Protein AF-K7LT36-F1 (afdb_monomer_lite)

InterPro domains:
  IPR000726 Glycoside hydrolase, family 19, catalytic [PF00182] (37-100)
  IPR000726 Glycoside hydrolase, family 19, catalytic [PS00773] (54-76)
  IPR023346 Lysozyme-like domain superfamily [SSF53955] (36-112)

Structure (mmCIF, N/CA/C/O backbone):
data_AF-K7LT36-F1
#
_entry.id   AF-K7LT36-F1
#
loop_
_atom_site.group_PDB
_atom_site.id
_atom_site.type_symbol
_atom_site.label_atom_id
_atom_site.label_alt_id
_atom_site.label_comp_id
_atom_site.label_asym_id
_atom_site.label_entity_id
_atom_site.label_seq_id
_atom_site.pdbx_PDB_ins_code
_atom_site.Cartn_x
_atom_site.Cartn_y
_atom_site.Cartn_z
_atom_site.occupancy
_atom_site.B_iso_or_equiv
_atom_site.auth_seq_id
_atom_site.auth_comp_id
_atom_site.auth_asym_id
_atom_site.auth_atom_id
_atom_site.pdbx_PDB_model_num
ATOM 1 N N . MET A 1 1 ? 49.002 37.994 -19.903 1.00 71.69 1 MET A N 1
ATOM 2 C CA . MET A 1 1 ? 48.319 37.765 -18.604 1.00 71.69 1 MET A CA 1
ATOM 3 C C . MET A 1 1 ? 46.807 37.569 -18.741 1.00 71.69 1 MET A C 1
ATOM 5 O O . MET A 1 1 ? 46.317 36.590 -18.200 1.00 71.69 1 MET A O 1
ATOM 9 N N . SER A 1 2 ? 46.077 38.395 -19.508 1.00 79.12 2 SER A N 1
ATOM 10 C CA . SER A 1 2 ? 44.605 38.284 -19.644 1.00 79.12 2 SER A CA 1
ATOM 11 C C . SER A 1 2 ? 44.092 36.893 -20.081 1.00 79.12 2 SER A C 1
ATOM 13 O O . SER A 1 2 ? 43.241 36.326 -19.403 1.00 79.12 2 SER A O 1
ATOM 15 N N . LYS A 1 3 ? 44.648 36.269 -21.134 1.00 79.38 3 LYS A N 1
ATOM 16 C CA . LYS A 1 3 ? 44.197 34.935 -21.603 1.00 79.38 3 LYS A CA 1
ATOM 17 C C . LYS A 1 3 ? 44.315 33.825 -20.541 1.00 79.38 3 LYS A C 1
ATOM 19 O O . LYS A 1 3 ? 43.436 32.978 -20.447 1.00 79.38 3 LYS A O 1
ATOM 24 N N . LEU A 1 4 ? 45.372 33.846 -19.722 1.00 81.06 4 LEU A N 1
ATOM 25 C CA . LEU A 1 4 ? 45.594 32.843 -18.672 1.00 81.06 4 LEU A CA 1
ATOM 26 C C . LEU A 1 4 ? 44.602 33.002 -17.509 1.00 81.06 4 LEU A C 1
ATOM 28 O O . LEU A 1 4 ? 44.149 32.003 -16.956 1.00 81.06 4 LEU A O 1
ATOM 32 N N . LEU A 1 5 ? 44.232 34.243 -17.168 1.00 82.75 5 LEU A N 1
ATOM 33 C CA . LEU A 1 5 ? 43.185 34.515 -16.180 1.00 82.75 5 LEU A CA 1
ATOM 34 C C . LEU A 1 5 ? 41.822 34.006 -16.670 1.00 82.75 5 LEU A C 1
ATOM 36 O O . LEU A 1 5 ? 41.131 33.333 -15.915 1.00 82.75 5 LEU A O 1
ATOM 40 N N . HIS A 1 6 ? 41.480 34.238 -17.942 1.00 76.31 6 HIS A N 1
ATOM 41 C CA . HIS A 1 6 ? 40.240 33.721 -18.533 1.00 76.31 6 HIS A CA 1
ATOM 42 C C . HIS A 1 6 ? 40.176 32.188 -18.508 1.00 76.31 6 HIS A C 1
ATOM 44 O O . HIS A 1 6 ? 39.143 31.642 -18.142 1.00 76.31 6 HIS A O 1
ATOM 50 N N . ILE A 1 7 ? 41.276 31.490 -18.822 1.00 80.75 7 ILE A N 1
ATOM 51 C CA . ILE A 1 7 ? 41.334 30.018 -18.748 1.00 80.75 7 ILE A CA 1
ATOM 52 C C . ILE A 1 7 ? 41.111 29.524 -17.312 1.00 80.75 7 ILE A C 1
ATOM 54 O O . ILE A 1 7 ? 40.356 28.580 -17.100 1.00 80.75 7 ILE A O 1
ATOM 58 N N . ARG A 1 8 ? 41.735 30.166 -16.313 1.00 80.88 8 ARG A N 1
ATOM 59 C CA . ARG A 1 8 ? 41.575 29.781 -14.900 1.00 80.88 8 ARG A CA 1
ATOM 60 C C . ARG A 1 8 ? 40.156 30.022 -14.383 1.00 80.88 8 ARG A C 1
ATOM 62 O O . ARG A 1 8 ? 39.622 29.159 -13.696 1.00 80.88 8 ARG A O 1
ATOM 69 N N . VAL A 1 9 ? 39.545 31.156 -14.736 1.00 82.94 9 VAL A N 1
ATOM 70 C CA . VAL A 1 9 ? 38.152 31.467 -14.376 1.00 82.94 9 VAL A CA 1
ATOM 71 C C . VAL A 1 9 ? 37.191 30.501 -15.069 1.00 82.94 9 VAL A C 1
ATOM 73 O O . VAL A 1 9 ? 36.346 29.919 -14.400 1.00 82.94 9 VAL A O 1
ATOM 76 N N . ALA A 1 10 ? 37.356 30.256 -16.373 1.00 79.44 10 ALA A N 1
ATOM 77 C CA . ALA A 1 10 ? 36.531 29.300 -17.110 1.00 79.44 10 ALA A CA 1
ATOM 78 C C . ALA A 1 10 ? 36.648 27.875 -16.543 1.00 79.44 10 ALA A C 1
ATOM 80 O O . ALA A 1 10 ? 35.639 27.189 -16.419 1.00 79.44 10 ALA A O 1
ATOM 81 N N . GLY A 1 11 ? 37.852 27.455 -16.138 1.00 81.81 11 GLY A N 1
ATOM 82 C CA . GLY A 1 11 ? 38.075 26.169 -15.476 1.00 81.81 11 GLY A CA 1
ATOM 83 C C . GLY A 1 11 ? 37.348 26.052 -14.134 1.00 81.81 11 GLY A C 1
ATOM 84 O O . GLY A 1 11 ? 36.687 25.047 -13.899 1.00 81.81 11 GLY A O 1
ATOM 85 N N . PHE A 1 12 ? 37.413 27.087 -13.287 1.00 85.19 12 PHE A N 1
ATOM 86 C CA . PHE A 1 12 ? 36.700 27.124 -12.001 1.00 85.19 12 PHE A CA 1
ATOM 87 C C . PHE A 1 12 ? 35.176 27.148 -12.164 1.00 85.19 12 PHE A C 1
ATOM 89 O O . PHE A 1 12 ? 34.463 26.475 -11.426 1.00 85.19 12 PHE A O 1
ATOM 96 N N . VAL A 1 13 ? 34.670 27.911 -13.136 1.00 85.50 13 VAL A N 1
ATOM 97 C CA . VAL A 1 13 ? 33.235 27.946 -13.441 1.00 85.50 13 VAL A CA 1
ATOM 98 C C . VAL A 1 13 ? 32.775 26.581 -13.959 1.00 85.50 13 VAL A C 1
ATOM 100 O O . VAL A 1 13 ? 31.748 26.083 -13.513 1.00 85.50 13 VAL A O 1
ATOM 103 N N . ALA A 1 14 ? 33.549 25.933 -14.835 1.00 83.38 14 ALA A N 1
ATOM 104 C CA . ALA A 1 14 ? 33.211 24.613 -15.361 1.00 83.38 14 ALA A CA 1
ATOM 105 C C . ALA A 1 14 ? 33.175 23.532 -14.266 1.00 83.38 14 ALA A C 1
ATOM 107 O O . ALA A 1 14 ? 32.220 22.760 -14.215 1.00 83.38 14 ALA A O 1
ATOM 108 N N . THR A 1 15 ? 34.159 23.487 -13.360 1.00 82.44 15 THR A N 1
ATOM 109 C CA . THR A 1 15 ? 34.154 22.515 -12.252 1.00 82.44 15 THR A CA 1
ATOM 110 C C . THR A 1 15 ? 33.025 22.769 -11.258 1.00 82.44 15 THR A C 1
ATOM 112 O O . THR A 1 15 ? 32.386 21.813 -10.826 1.00 82.44 15 THR A O 1
ATOM 115 N N . PHE A 1 16 ? 32.725 24.032 -10.935 1.00 86.19 16 PHE A N 1
ATOM 116 C CA . PHE A 1 16 ? 31.603 24.377 -10.059 1.00 86.19 16 PHE A CA 1
ATOM 117 C C . PHE A 1 16 ? 30.253 23.973 -10.674 1.00 86.19 16 PHE A C 1
ATOM 119 O O . PHE A 1 16 ? 29.431 23.363 -9.996 1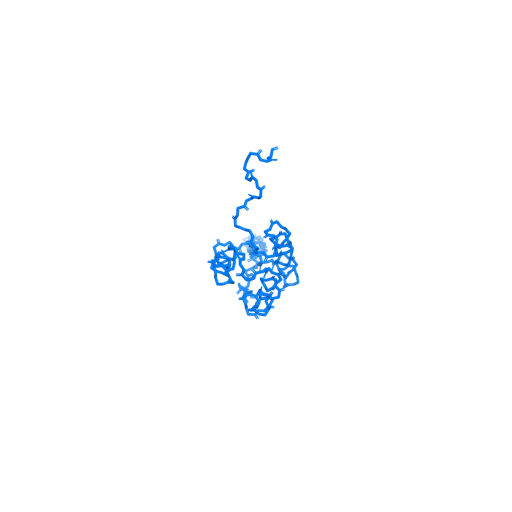.00 86.19 16 PHE A O 1
ATOM 126 N N . VAL A 1 17 ? 30.044 24.227 -11.973 1.00 82.81 17 VAL A N 1
ATOM 127 C CA . VAL A 1 17 ? 28.819 23.819 -12.686 1.00 82.81 17 VAL A CA 1
ATOM 128 C C . VAL A 1 17 ? 28.670 22.293 -12.732 1.00 82.81 17 VAL A C 1
ATOM 130 O O . VAL A 1 17 ? 27.570 21.793 -12.505 1.00 82.81 17 VAL A O 1
ATOM 133 N N . ILE A 1 18 ? 29.753 21.537 -12.958 1.00 81.94 18 ILE A N 1
ATOM 134 C CA . ILE A 1 18 ? 29.718 20.062 -12.931 1.00 81.94 18 ILE A CA 1
ATOM 135 C C . ILE A 1 18 ? 29.377 19.547 -11.525 1.00 81.94 18 ILE A C 1
ATOM 137 O O . ILE A 1 18 ? 28.531 18.667 -11.396 1.00 81.94 18 ILE A O 1
ATOM 141 N N . MET A 1 19 ? 29.976 20.115 -10.473 1.00 81.75 19 MET A N 1
ATOM 142 C CA . MET A 1 19 ? 29.712 19.700 -9.089 1.00 81.75 19 MET A CA 1
ATOM 143 C C . MET A 1 19 ? 28.252 19.954 -8.682 1.00 81.75 19 MET A C 1
ATOM 145 O O . MET A 1 19 ? 27.622 19.081 -8.084 1.00 81.75 19 MET A O 1
ATOM 149 N N . VAL A 1 20 ? 27.685 21.104 -9.069 1.00 80.81 20 VAL A N 1
ATOM 150 C CA . VAL A 1 20 ? 26.258 21.404 -8.858 1.00 80.81 20 VAL A CA 1
ATOM 151 C C . VAL A 1 20 ? 25.371 20.428 -9.637 1.00 80.81 20 VAL A C 1
ATOM 153 O O . VAL A 1 20 ? 24.407 19.918 -9.077 1.00 80.81 20 VAL A O 1
ATOM 156 N N . MET A 1 21 ? 25.715 20.095 -10.887 1.00 76.31 21 MET A N 1
ATOM 157 C CA . MET A 1 21 ? 24.963 19.115 -11.686 1.00 76.31 21 MET A CA 1
ATOM 158 C C . MET A 1 21 ? 24.999 17.699 -11.093 1.00 76.31 21 MET A C 1
ATOM 160 O O . MET A 1 21 ? 24.009 16.985 -11.197 1.00 76.31 21 MET A O 1
ATOM 164 N N . THR A 1 22 ? 26.085 17.300 -10.420 1.00 74.12 22 THR A N 1
ATOM 165 C CA . THR A 1 22 ? 26.135 16.014 -9.694 1.00 74.12 22 THR A CA 1
ATOM 166 C C . THR A 1 22 ? 25.374 16.015 -8.365 1.00 74.12 22 THR A C 1
ATOM 168 O O . THR A 1 22 ? 25.073 14.945 -7.850 1.00 74.12 22 THR A O 1
ATOM 171 N N . MET A 1 23 ? 25.062 17.190 -7.804 1.00 70.75 23 MET A N 1
ATOM 172 C CA . MET A 1 23 ? 24.232 17.327 -6.597 1.00 70.75 23 MET A CA 1
ATOM 173 C C . MET A 1 23 ? 22.735 17.410 -6.902 1.00 70.75 23 MET A C 1
ATOM 175 O O . MET A 1 23 ? 21.932 17.398 -5.970 1.00 70.75 23 MET A O 1
ATOM 179 N N . VAL A 1 24 ? 22.338 17.495 -8.176 1.00 67.62 24 VAL A N 1
ATOM 180 C CA . VAL A 1 24 ? 20.927 17.356 -8.535 1.00 67.62 24 VAL A CA 1
ATOM 181 C C . VAL A 1 24 ? 20.535 15.917 -8.197 1.00 67.62 24 VAL A C 1
ATOM 183 O O . VAL A 1 24 ? 21.135 14.999 -8.764 1.00 67.62 24 VAL A O 1
ATOM 186 N N . PRO A 1 25 ? 19.584 15.684 -7.272 1.00 61.19 25 PRO A N 1
ATOM 187 C CA . PRO A 1 25 ? 19.105 14.337 -7.025 1.00 61.19 25 PRO A CA 1
ATOM 188 C C . PRO A 1 25 ? 18.651 13.763 -8.362 1.00 61.19 25 PRO A C 1
ATOM 190 O O . PRO A 1 25 ? 17.923 14.416 -9.115 1.00 61.19 25 PRO A O 1
ATOM 193 N N . ILE A 1 26 ? 19.123 12.557 -8.683 1.00 59.50 26 ILE A N 1
ATOM 194 C CA . ILE A 1 26 ? 18.539 11.798 -9.779 1.00 59.50 26 ILE A CA 1
ATOM 195 C C . ILE A 1 26 ? 17.050 11.713 -9.460 1.00 59.50 26 ILE A C 1
ATOM 197 O O . ILE A 1 26 ? 16.654 11.118 -8.462 1.00 59.50 26 ILE A O 1
ATOM 201 N N . ASN A 1 27 ? 16.222 12.390 -10.252 1.00 55.09 27 ASN A N 1
ATOM 202 C CA . ASN A 1 27 ? 14.794 12.145 -10.217 1.00 55.09 27 ASN A CA 1
ATOM 203 C C . ASN A 1 27 ? 14.651 10.698 -10.679 1.00 55.09 27 ASN A C 1
ATOM 205 O O . ASN A 1 27 ? 14.634 10.434 -11.882 1.00 55.09 27 ASN A O 1
ATOM 209 N N . VAL A 1 28 ? 14.648 9.754 -9.736 1.00 54.66 28 VAL A N 1
ATOM 210 C CA . VAL A 1 28 ? 14.196 8.397 -10.005 1.00 54.66 28 VAL A CA 1
ATOM 211 C C . VAL A 1 28 ? 12.790 8.607 -10.525 1.00 54.66 28 VAL A C 1
ATOM 213 O O . VAL A 1 28 ? 11.926 9.112 -9.808 1.00 54.66 28 VAL A O 1
ATOM 216 N N . SER A 1 29 ? 12.607 8.367 -11.824 1.00 54.47 29 SER A N 1
ATOM 217 C CA . SER A 1 29 ? 11.304 8.438 -12.470 1.00 54.47 29 SER A CA 1
ATOM 218 C C . SER A 1 29 ? 10.335 7.703 -11.562 1.00 54.47 29 SER A C 1
ATOM 220 O O . SER A 1 29 ? 10.579 6.525 -11.298 1.00 54.47 29 SER A O 1
ATOM 222 N N . ALA A 1 30 ? 9.331 8.407 -11.029 1.00 55.12 30 ALA A N 1
ATOM 223 C CA . ALA A 1 30 ? 8.359 7.832 -10.114 1.00 55.12 30 ALA A CA 1
ATOM 224 C C . ALA A 1 30 ? 7.819 6.547 -10.751 1.00 55.12 30 ALA A C 1
ATOM 226 O O . ALA A 1 30 ? 7.055 6.605 -11.714 1.00 55.12 30 ALA A O 1
ATOM 227 N N . GLN A 1 31 ? 8.301 5.391 -10.289 1.00 61.56 31 GLN A N 1
ATOM 228 C CA . GLN A 1 31 ? 7.802 4.117 -10.776 1.00 61.56 31 GLN A CA 1
ATOM 229 C C . GLN A 1 31 ? 6.364 4.014 -10.288 1.00 61.56 31 GLN A C 1
ATOM 231 O O . GLN A 1 31 ? 6.073 4.345 -9.136 1.00 61.56 31 GLN A O 1
ATOM 236 N N . ASN A 1 32 ? 5.456 3.590 -11.166 1.00 76.25 32 ASN A N 1
ATOM 237 C CA . ASN A 1 32 ? 4.117 3.237 -10.734 1.00 76.25 32 ASN A CA 1
ATOM 238 C C . ASN A 1 32 ? 4.225 1.945 -9.920 1.00 76.25 32 ASN A C 1
ATOM 240 O O . ASN A 1 32 ? 4.121 0.847 -10.462 1.00 76.25 32 ASN A O 1
ATOM 244 N N . ILE A 1 33 ? 4.460 2.070 -8.611 1.00 86.94 33 ILE A N 1
ATOM 245 C CA . ILE A 1 33 ? 4.594 0.904 -7.735 1.00 86.94 33 ILE A CA 1
ATOM 246 C C . ILE A 1 33 ? 3.328 0.041 -7.747 1.00 86.94 33 ILE A C 1
ATOM 248 O O . ILE A 1 33 ? 3.399 -1.125 -7.379 1.00 86.94 33 ILE A O 1
ATOM 252 N N . GLY A 1 34 ? 2.178 0.590 -8.156 1.00 88.38 34 GLY A N 1
ATOM 253 C CA . GLY A 1 34 ? 0.922 -0.143 -8.231 1.00 88.38 34 GLY A CA 1
ATOM 254 C C . GLY A 1 34 ? 0.940 -1.258 -9.271 1.00 88.38 34 GLY A C 1
ATOM 255 O O . GLY A 1 34 ? 0.318 -2.294 -9.040 1.00 88.38 34 GLY A O 1
ATOM 256 N N . ASP A 1 35 ? 1.656 -1.076 -10.377 1.00 87.12 35 ASP A N 1
ATOM 257 C CA . ASP A 1 35 ? 1.676 -2.063 -11.459 1.00 87.12 35 ASP A CA 1
ATOM 258 C C . ASP A 1 35 ? 2.703 -3.175 -11.188 1.00 87.12 35 ASP A C 1
ATOM 260 O O . ASP A 1 35 ? 2.446 -4.333 -11.508 1.00 87.12 35 ASP A O 1
ATOM 264 N N . ASP A 1 36 ? 3.825 -2.843 -10.535 1.00 87.50 36 ASP A N 1
ATOM 265 C CA . ASP A 1 36 ? 4.980 -3.746 -10.407 1.00 87.50 36 ASP A CA 1
ATOM 266 C C . ASP A 1 36 ? 5.225 -4.306 -8.993 1.00 87.50 36 ASP A C 1
ATOM 268 O O . ASP A 1 36 ? 5.881 -5.338 -8.847 1.00 87.50 36 ASP A O 1
ATOM 272 N N . ILE A 1 37 ? 4.788 -3.607 -7.939 1.00 92.00 37 ILE A N 1
ATOM 273 C CA . ILE A 1 37 ? 5.145 -3.929 -6.543 1.00 92.00 37 ILE A CA 1
ATOM 274 C C . ILE A 1 37 ? 3.889 -4.240 -5.736 1.00 92.00 37 ILE A C 1
ATOM 276 O O . ILE A 1 37 ? 3.725 -5.341 -5.220 1.00 92.00 37 ILE A O 1
ATOM 280 N N . VAL A 1 38 ? 2.981 -3.273 -5.650 1.00 95.69 38 VAL A N 1
ATOM 281 C CA . VAL A 1 38 ? 1.724 -3.376 -4.911 1.00 95.69 38 VAL A CA 1
ATOM 282 C C . VAL A 1 38 ? 0.626 -3.725 -5.897 1.00 95.69 38 VAL A C 1
ATOM 284 O O . VAL A 1 38 ? -0.296 -2.946 -6.124 1.00 95.69 38 VAL A O 1
ATOM 287 N N . THR A 1 39 ? 0.756 -4.885 -6.537 1.00 96.19 39 THR A N 1
ATOM 288 C CA . THR A 1 39 ? -0.254 -5.392 -7.470 1.00 96.19 39 THR A CA 1
ATOM 289 C C . THR A 1 39 ? -1.548 -5.728 -6.728 1.00 96.19 39 THR A C 1
ATOM 291 O O . THR A 1 39 ? -1.561 -5.896 -5.505 1.00 96.19 39 THR A O 1
ATOM 294 N N . GLN A 1 40 ? -2.664 -5.838 -7.456 1.00 97.19 40 GLN A N 1
ATOM 295 C CA . GLN A 1 40 ? -3.922 -6.282 -6.845 1.00 97.19 40 GLN A CA 1
ATOM 296 C C . GLN A 1 40 ? -3.784 -7.685 -6.240 1.00 97.19 40 GLN A C 1
ATOM 298 O O . GLN A 1 40 ? -4.290 -7.929 -5.152 1.00 97.19 40 GLN A O 1
ATOM 303 N N . GLU A 1 41 ? -3.062 -8.583 -6.912 1.00 97.88 41 GLU A N 1
ATOM 304 C CA . GLU A 1 41 ? -2.800 -9.943 -6.433 1.00 97.88 41 GLU A CA 1
ATOM 305 C C . GLU A 1 41 ? -1.995 -9.942 -5.130 1.00 97.88 41 GLU A C 1
ATOM 307 O O . GLU A 1 41 ? -2.353 -10.646 -4.189 1.00 97.88 41 GLU A O 1
ATOM 312 N N . PHE A 1 42 ? -0.953 -9.109 -5.039 1.00 97.25 42 PHE A N 1
ATOM 313 C CA . PHE A 1 42 ? -0.177 -8.947 -3.812 1.00 97.25 42 PHE A CA 1
ATOM 314 C C . PHE A 1 42 ? -1.046 -8.422 -2.666 1.00 97.25 42 PHE A C 1
ATOM 316 O O . PHE A 1 42 ? -1.059 -9.014 -1.588 1.00 97.25 42 PHE A O 1
ATOM 323 N N . PHE A 1 43 ? -1.816 -7.356 -2.899 1.00 98.25 43 PHE A N 1
ATOM 324 C CA . PHE A 1 43 ? -2.705 -6.807 -1.874 1.00 98.25 43 PHE A CA 1
ATOM 325 C C . PHE A 1 43 ? -3.751 -7.838 -1.416 1.00 98.25 43 PHE A C 1
ATOM 327 O O . PHE A 1 43 ? -3.964 -8.012 -0.215 1.00 98.25 43 PHE A O 1
ATOM 334 N N . ASN A 1 44 ? -4.344 -8.575 -2.362 1.00 98.19 44 ASN A N 1
ATOM 335 C CA . ASN A 1 44 ? -5.297 -9.644 -2.072 1.00 98.19 44 ASN A CA 1
ATOM 336 C C . ASN A 1 44 ? -4.658 -10.776 -1.263 1.00 98.19 44 ASN A C 1
ATOM 338 O O . ASN A 1 44 ? -5.257 -11.245 -0.304 1.00 98.19 44 ASN A O 1
ATOM 342 N N . SER A 1 45 ? -3.409 -11.148 -1.562 1.00 98.19 45 SER A N 1
ATOM 343 C CA . SER A 1 45 ? -2.690 -12.190 -0.815 1.00 98.19 45 SER A CA 1
ATOM 344 C C . SER A 1 45 ? -2.539 -11.887 0.680 1.00 98.19 45 SER A C 1
ATOM 346 O O . SER A 1 45 ? -2.361 -12.809 1.473 1.00 98.19 45 SER A O 1
ATOM 348 N N . ILE A 1 46 ? -2.629 -10.612 1.074 1.00 98.38 46 ILE A N 1
ATOM 349 C CA . ILE A 1 46 ? -2.640 -10.179 2.472 1.00 98.38 46 ILE A CA 1
ATOM 350 C C . ILE A 1 46 ? -4.078 -10.123 2.975 1.00 98.38 46 ILE A C 1
ATOM 352 O O . ILE A 1 46 ? -4.419 -10.814 3.932 1.00 98.38 46 ILE A O 1
ATOM 356 N N . ILE A 1 47 ? -4.928 -9.321 2.325 1.00 98.06 47 ILE A N 1
ATOM 357 C CA . ILE A 1 47 ? -6.269 -9.045 2.843 1.00 98.06 47 ILE A CA 1
ATOM 358 C C . ILE A 1 47 ? -7.143 -10.302 2.883 1.00 98.06 47 ILE A C 1
ATOM 360 O O . ILE A 1 47 ? -8.001 -10.400 3.751 1.00 98.06 47 ILE A O 1
ATOM 364 N N . ASP A 1 48 ? -6.921 -11.292 2.016 1.00 98.12 48 ASP A N 1
ATOM 365 C CA . ASP A 1 48 ? -7.680 -12.549 1.975 1.00 98.12 48 ASP A CA 1
ATOM 366 C C . ASP A 1 48 ? -7.349 -13.499 3.133 1.00 98.12 48 ASP A C 1
ATOM 368 O O . ASP A 1 48 ? -8.102 -14.439 3.374 1.00 98.12 48 ASP A O 1
ATOM 372 N N . GLN A 1 49 ? -6.279 -13.236 3.891 1.00 98.25 49 GLN A N 1
ATOM 373 C CA . GLN A 1 49 ? -5.967 -13.981 5.115 1.00 98.25 49 GLN A CA 1
ATOM 374 C C . GLN A 1 49 ? -6.863 -13.573 6.292 1.00 98.25 49 GLN A C 1
ATOM 376 O O . GLN A 1 49 ? -7.055 -14.362 7.213 1.00 98.25 49 GLN A O 1
ATOM 381 N N . ALA A 1 50 ? -7.424 -12.360 6.267 1.00 97.88 50 ALA A N 1
ATOM 382 C CA . ALA A 1 50 ? -8.411 -11.925 7.246 1.00 97.88 50 ALA A CA 1
ATOM 383 C C . ALA A 1 50 ? -9.796 -12.521 6.945 1.00 97.88 50 ALA A C 1
ATOM 385 O O . ALA A 1 50 ? -10.207 -12.634 5.783 1.00 97.88 50 ALA A O 1
ATOM 386 N N . ASP A 1 51 ?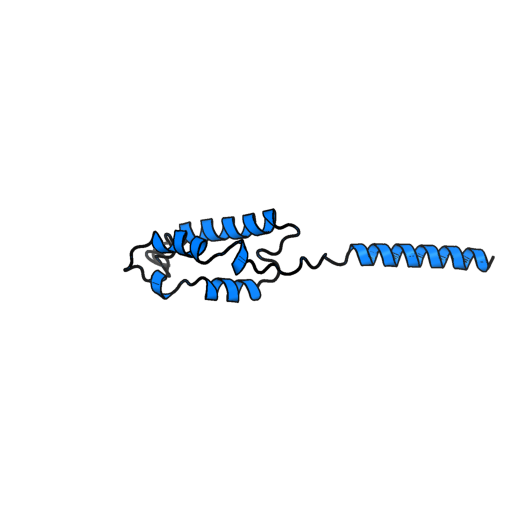 -10.553 -12.836 7.998 1.00 97.94 51 ASP A N 1
ATOM 387 C CA . ASP A 1 51 ? -11.936 -13.297 7.881 1.00 97.94 51 ASP A CA 1
ATOM 388 C C . ASP A 1 51 ? -12.816 -12.271 7.153 1.00 97.94 51 ASP A C 1
ATOM 390 O O . ASP A 1 51 ? -12.641 -11.056 7.269 1.00 97.94 51 ASP A O 1
ATOM 394 N N . ALA A 1 52 ? -13.830 -12.751 6.429 1.00 97.25 52 ALA A N 1
ATOM 395 C CA . ALA A 1 52 ? -14.765 -11.884 5.704 1.00 97.25 52 ALA A CA 1
ATOM 396 C C . ALA A 1 52 ? -15.545 -10.921 6.623 1.00 97.25 52 ALA A C 1
ATOM 398 O O . ALA A 1 52 ? -16.036 -9.894 6.159 1.00 97.25 52 ALA A O 1
ATOM 399 N N . SER A 1 53 ? -15.658 -11.239 7.917 1.00 97.50 53 SER A N 1
ATOM 400 C CA . SER A 1 53 ? -16.310 -10.401 8.927 1.00 97.50 53 SER A CA 1
ATOM 401 C C . SER A 1 53 ? -15.417 -9.302 9.506 1.00 97.50 53 SER A C 1
ATOM 403 O O . SER A 1 53 ? -15.910 -8.481 10.277 1.00 97.50 53 SER A O 1
ATOM 405 N N . CYS A 1 54 ? -14.120 -9.283 9.190 1.00 98.12 54 CYS A N 1
ATOM 406 C CA . CYS A 1 54 ? -13.206 -8.271 9.706 1.00 98.12 54 CYS A CA 1
ATOM 407 C C . CYS A 1 54 ? -13.590 -6.867 9.218 1.00 98.12 54 CYS A C 1
ATOM 409 O O . CYS A 1 54 ? -13.806 -6.648 8.024 1.00 98.12 54 CYS A O 1
ATOM 411 N N . ALA A 1 55 ? -13.611 -5.891 10.131 1.00 97.25 55 ALA A N 1
ATOM 412 C CA . ALA A 1 55 ? -13.952 -4.503 9.812 1.00 97.25 55 ALA A CA 1
ATOM 413 C C . ALA A 1 55 ? -13.028 -3.913 8.732 1.00 97.25 55 ALA A C 1
ATOM 415 O O . ALA A 1 55 ? -13.484 -3.189 7.845 1.00 97.25 55 ALA A O 1
ATOM 416 N N . GLY A 1 56 ? -11.746 -4.289 8.762 1.00 98.00 56 GLY A N 1
ATOM 417 C CA . GLY A 1 56 ? -10.745 -3.819 7.814 1.00 98.00 56 GLY A CA 1
ATOM 418 C C . GLY A 1 56 ? -11.004 -4.205 6.351 1.00 98.00 56 GLY A C 1
ATOM 419 O O . GLY A 1 56 ? -10.555 -3.475 5.467 1.00 98.00 56 GLY A O 1
ATOM 420 N N . LYS A 1 57 ? -11.826 -5.236 6.072 1.00 97.19 57 LYS A N 1
ATOM 421 C CA . LYS A 1 57 ? -12.248 -5.622 4.705 1.00 97.19 57 LYS A CA 1
ATOM 422 C C . LYS A 1 57 ? -12.960 -4.499 3.950 1.00 97.19 57 LYS A C 1
ATOM 424 O O . LYS A 1 57 ? -12.912 -4.465 2.726 1.00 97.19 57 LYS A O 1
ATOM 429 N N . ASN A 1 58 ? -13.620 -3.591 4.672 1.00 96.00 58 ASN A N 1
ATOM 430 C CA . ASN A 1 58 ? -14.341 -2.451 4.099 1.00 96.00 58 ASN A CA 1
ATOM 431 C C . ASN A 1 58 ? -13.595 -1.118 4.281 1.00 96.00 58 ASN A C 1
ATOM 433 O O . ASN A 1 58 ? -14.151 -0.065 3.977 1.00 96.00 58 ASN A O 1
ATOM 437 N N . PHE A 1 59 ? -12.366 -1.151 4.801 1.00 97.50 59 PHE A N 1
ATOM 438 C CA . PHE A 1 59 ? -11.595 0.041 5.151 1.00 97.50 59 PHE A CA 1
ATOM 439 C C . PHE A 1 59 ? -10.279 0.124 4.374 1.00 97.50 59 PHE A C 1
ATOM 441 O O . PHE A 1 59 ? -10.022 1.117 3.692 1.00 97.50 59 PHE A O 1
ATOM 448 N N . TYR A 1 60 ? -9.451 -0.922 4.435 1.00 97.94 60 TYR A N 1
ATOM 449 C CA . TYR A 1 60 ? -8.172 -0.955 3.735 1.00 97.94 60 TYR A CA 1
ATOM 450 C C . TYR A 1 60 ? -8.389 -1.280 2.258 1.00 97.94 60 TYR A C 1
ATOM 452 O O . TYR A 1 60 ? -8.985 -2.297 1.913 1.00 97.94 60 TYR A O 1
ATOM 460 N N . SER A 1 61 ? -7.862 -0.438 1.368 1.00 97.62 61 SER A N 1
ATOM 461 C CA . SER A 1 61 ? -7.870 -0.715 -0.068 1.00 97.62 61 SER A CA 1
ATOM 462 C C . SER A 1 61 ? -6.542 -0.353 -0.715 1.00 97.62 61 SER A C 1
ATOM 464 O O . SER A 1 61 ? -5.886 0.626 -0.342 1.00 97.62 61 SER A O 1
ATOM 466 N N . ARG A 1 62 ? -6.171 -1.137 -1.731 1.00 97.75 62 ARG A N 1
ATOM 467 C CA . ARG A 1 62 ? -4.992 -0.891 -2.563 1.00 97.75 62 ARG A CA 1
ATOM 468 C C . ARG A 1 62 ? -5.002 0.519 -3.151 1.00 97.75 62 ARG A C 1
ATOM 470 O O . ARG A 1 62 ? -3.986 1.201 -3.105 1.00 97.75 62 ARG A O 1
ATOM 477 N N . ASP A 1 63 ? -6.141 0.971 -3.664 1.00 96.88 63 ASP A N 1
ATOM 478 C CA . ASP A 1 63 ? -6.242 2.274 -4.325 1.00 96.88 63 ASP A CA 1
ATOM 479 C C . ASP A 1 63 ? -6.038 3.435 -3.346 1.00 96.88 63 ASP A C 1
ATOM 481 O O . ASP A 1 63 ? -5.353 4.404 -3.676 1.00 96.88 63 ASP A O 1
ATOM 485 N N . VAL A 1 64 ? -6.552 3.325 -2.113 1.00 96.81 64 VAL A N 1
ATOM 486 C CA . VAL A 1 64 ? -6.290 4.319 -1.060 1.00 96.81 64 VAL A CA 1
ATOM 487 C C . VAL A 1 64 ? -4.812 4.322 -0.675 1.00 96.81 64 VAL A C 1
ATOM 489 O O . VAL A 1 64 ? -4.230 5.399 -0.546 1.00 96.81 64 VAL A O 1
ATOM 492 N N . PHE A 1 65 ? -4.177 3.149 -0.561 1.00 96.69 65 PHE A N 1
ATOM 493 C CA . PHE A 1 65 ? -2.733 3.063 -0.338 1.00 96.69 65 PHE A CA 1
ATOM 494 C C . PHE A 1 65 ? -1.939 3.733 -1.472 1.00 96.69 65 PHE A C 1
ATOM 496 O O . PHE A 1 65 ? -1.038 4.521 -1.199 1.00 96.69 65 PHE A O 1
ATOM 503 N N . LEU A 1 66 ? -2.280 3.481 -2.740 1.00 95.38 66 LEU A N 1
ATOM 504 C CA . LEU A 1 66 ? -1.592 4.091 -3.884 1.00 95.38 66 LEU A CA 1
ATOM 505 C C . LEU A 1 66 ? -1.807 5.608 -3.948 1.00 95.38 66 LEU A C 1
ATOM 507 O O . LEU A 1 66 ? -0.876 6.355 -4.252 1.00 95.38 66 LEU A O 1
ATOM 511 N N . ASN A 1 67 ? -3.004 6.082 -3.600 1.00 94.38 67 ASN A N 1
ATOM 512 C CA . ASN A 1 67 ? -3.275 7.510 -3.473 1.00 94.38 67 ASN A CA 1
ATOM 513 C C . ASN A 1 67 ? -2.431 8.151 -2.356 1.00 94.38 67 ASN A C 1
ATOM 515 O O . ASN A 1 67 ? -1.831 9.207 -2.560 1.00 94.38 67 ASN A O 1
ATOM 519 N N . ALA A 1 68 ? -2.321 7.489 -1.198 1.00 93.94 68 ALA A N 1
ATOM 520 C CA . ALA A 1 68 ? -1.446 7.930 -0.117 1.00 93.94 68 ALA A CA 1
ATOM 521 C C . ALA A 1 68 ? 0.026 7.930 -0.559 1.00 93.94 68 ALA A C 1
ATOM 523 O O . ALA A 1 68 ? 0.703 8.941 -0.4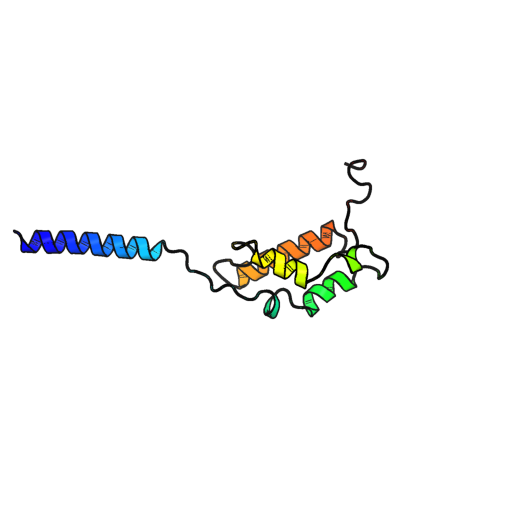07 1.00 93.94 68 ALA A O 1
ATOM 524 N N . HIS A 1 69 ? 0.508 6.862 -1.200 1.00 92.56 69 HIS A N 1
ATOM 525 C CA . HIS A 1 69 ? 1.865 6.769 -1.750 1.00 92.56 69 HIS A CA 1
ATOM 526 C C . HIS A 1 69 ? 2.210 7.933 -2.697 1.00 92.56 69 HIS A C 1
ATOM 528 O O . HIS A 1 69 ? 3.353 8.390 -2.717 1.00 92.56 69 HIS A O 1
ATOM 534 N N . ASN A 1 70 ? 1.247 8.468 -3.453 1.00 90.69 70 ASN A N 1
ATOM 535 C CA . ASN A 1 70 ? 1.469 9.640 -4.310 1.00 90.69 70 ASN A CA 1
ATOM 536 C C . ASN A 1 70 ? 1.698 10.947 -3.533 1.00 90.69 70 ASN A C 1
ATOM 538 O O . ASN A 1 70 ? 2.260 11.888 -4.087 1.00 90.69 70 ASN A O 1
ATOM 542 N N . SER A 1 71 ? 1.308 10.999 -2.258 1.00 92.31 71 SER A N 1
ATOM 543 C CA . SER A 1 71 ? 1.535 12.145 -1.370 1.00 92.31 71 SER A CA 1
ATOM 544 C C . SER A 1 71 ? 2.879 12.082 -0.626 1.00 92.31 71 SER A C 1
ATOM 546 O O . SER A 1 71 ? 3.332 13.105 -0.118 1.00 92.31 71 SER A O 1
ATOM 548 N N . TYR A 1 72 ? 3.546 10.921 -0.591 1.00 91.38 72 TYR A N 1
ATOM 549 C CA . TYR A 1 72 ? 4.849 10.720 0.061 1.00 91.38 72 TYR A CA 1
ATOM 550 C C . TYR A 1 72 ? 5.936 10.457 -0.985 1.00 91.38 72 TYR A C 1
ATOM 552 O O . TYR A 1 72 ? 6.207 9.318 -1.357 1.00 91.38 72 TYR A O 1
ATOM 560 N N . ASN A 1 73 ? 6.552 11.532 -1.476 1.00 86.19 73 ASN A N 1
ATOM 561 C CA . ASN A 1 73 ? 7.506 11.519 -2.592 1.00 86.19 73 ASN A CA 1
ATOM 562 C C . ASN A 1 73 ? 8.823 10.762 -2.330 1.00 86.19 73 ASN A C 1
ATOM 564 O O . ASN A 1 73 ? 9.505 10.424 -3.293 1.00 86.19 73 ASN A O 1
ATOM 568 N N . GLU A 1 74 ? 9.185 10.494 -1.078 1.00 89.62 74 GLU A N 1
ATOM 569 C CA . GLU A 1 74 ? 10.388 9.722 -0.731 1.00 89.62 74 GLU A CA 1
ATOM 570 C C . GLU A 1 74 ? 10.101 8.220 -0.587 1.00 89.62 74 GLU A C 1
ATOM 572 O O . GLU A 1 74 ? 10.956 7.391 -0.891 1.00 89.62 74 GLU A O 1
ATOM 577 N N . PHE A 1 75 ? 8.879 7.861 -0.187 1.00 92.25 75 PHE A N 1
ATOM 578 C CA . PHE A 1 75 ? 8.506 6.482 0.115 1.00 92.25 75 PHE A CA 1
AT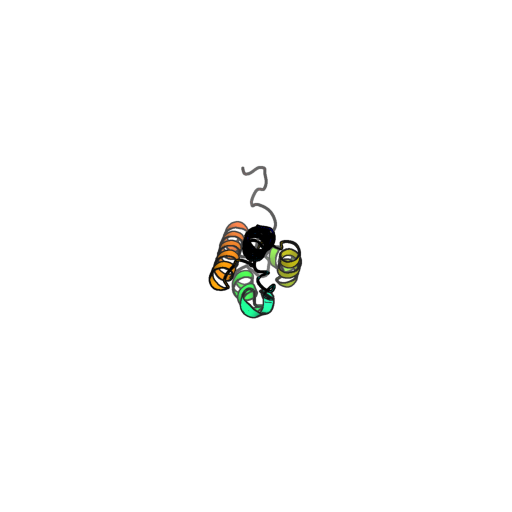OM 579 C C . PHE A 1 75 ? 8.378 5.631 -1.153 1.00 92.25 75 PHE A C 1
ATOM 581 O O . PHE A 1 75 ? 7.640 5.987 -2.078 1.00 92.25 75 PHE A O 1
ATOM 588 N N . GLY A 1 76 ? 9.058 4.482 -1.187 1.00 90.50 76 GLY A N 1
ATOM 589 C CA . GLY A 1 76 ? 9.042 3.539 -2.307 1.00 90.50 76 GLY A CA 1
ATOM 590 C C . GLY A 1 76 ? 9.649 4.112 -3.590 1.00 90.50 76 GLY A C 1
ATOM 591 O O . GLY A 1 76 ? 9.323 3.646 -4.681 1.00 90.50 76 GLY A O 1
ATOM 592 N N . ARG A 1 77 ? 10.475 5.160 -3.475 1.00 88.19 77 ARG A N 1
ATOM 593 C CA . ARG A 1 77 ? 11.102 5.889 -4.592 1.00 88.19 77 ARG A CA 1
ATOM 594 C C . ARG A 1 77 ? 12.612 6.038 -4.388 1.00 88.19 77 ARG A C 1
ATOM 596 O O . ARG A 1 77 ? 13.212 7.053 -4.741 1.00 88.19 77 ARG A O 1
ATOM 603 N N . LEU A 1 78 ? 13.225 5.013 -3.803 1.00 83.00 78 LEU A N 1
ATOM 604 C CA . LEU A 1 78 ? 14.658 4.960 -3.537 1.00 83.00 78 LEU A CA 1
ATOM 605 C C . LEU A 1 78 ? 15.463 4.865 -4.843 1.00 83.00 78 LEU A C 1
ATOM 607 O O . LEU A 1 78 ? 14.948 4.502 -5.900 1.00 83.00 78 LEU A O 1
ATOM 611 N N . GLY A 1 79 ? 16.763 5.169 -4.759 1.00 81.19 79 GLY A N 1
ATOM 612 C CA . GLY A 1 79 ? 17.695 5.245 -5.896 1.00 81.19 79 GLY A CA 1
ATOM 613 C C . GLY A 1 79 ? 17.794 3.991 -6.777 1.00 81.19 79 GLY A C 1
ATOM 614 O O . GLY A 1 79 ? 18.378 4.051 -7.857 1.00 81.19 79 GLY A O 1
ATOM 615 N N . ASN A 1 80 ? 17.249 2.856 -6.333 1.00 86.62 80 ASN A N 1
ATOM 616 C CA . ASN A 1 80 ? 17.123 1.638 -7.122 1.00 86.62 80 ASN A CA 1
ATOM 617 C C . ASN A 1 80 ? 15.798 0.903 -6.831 1.00 86.62 80 ASN A C 1
ATOM 619 O O . ASN A 1 80 ? 15.147 1.107 -5.800 1.00 86.62 80 ASN A O 1
ATOM 623 N N . GLN A 1 81 ? 15.397 0.045 -7.775 1.00 86.00 81 GLN A N 1
ATOM 624 C CA . GLN A 1 81 ? 14.116 -0.663 -7.718 1.00 86.00 81 GLN A CA 1
ATOM 625 C C . GLN A 1 81 ? 14.070 -1.703 -6.590 1.00 86.00 81 GLN A C 1
ATOM 627 O O . GLN A 1 81 ? 13.027 -1.857 -5.957 1.00 86.00 81 GLN A O 1
ATOM 632 N N . ASP A 1 82 ? 15.173 -2.404 -6.325 1.00 90.69 82 ASP A N 1
ATOM 633 C CA . ASP A 1 82 ? 15.218 -3.433 -5.281 1.00 90.69 82 ASP A CA 1
ATOM 634 C C . ASP A 1 82 ? 15.047 -2.817 -3.888 1.00 90.69 82 ASP A C 1
ATOM 636 O O . ASP A 1 82 ? 14.295 -3.341 -3.073 1.00 90.69 82 ASP A O 1
ATOM 640 N N . ASP A 1 83 ? 15.662 -1.665 -3.626 1.00 91.31 83 ASP A N 1
ATOM 641 C CA . ASP A 1 83 ? 15.490 -0.893 -2.395 1.00 91.31 83 ASP A CA 1
ATOM 642 C C . ASP A 1 83 ? 14.050 -0.432 -2.230 1.00 91.31 83 ASP A C 1
ATOM 644 O O . ASP A 1 83 ? 13.462 -0.642 -1.173 1.00 91.31 83 ASP A O 1
ATOM 648 N N . SER A 1 84 ? 13.461 0.131 -3.288 1.00 90.69 84 SER A N 1
ATOM 649 C CA . SER A 1 84 ? 12.061 0.568 -3.277 1.00 90.69 84 SER A CA 1
ATOM 650 C C . SER A 1 84 ? 11.111 -0.602 -2.987 1.00 90.69 84 SER A C 1
ATOM 652 O O . SER A 1 84 ? 10.201 -0.483 -2.170 1.00 90.69 84 SER A O 1
ATOM 654 N N . LYS A 1 85 ? 11.361 -1.772 -3.592 1.00 92.94 85 LYS A N 1
ATOM 655 C CA . LYS A 1 85 ? 10.627 -3.015 -3.304 1.00 92.94 85 LYS A CA 1
ATOM 656 C C . LYS A 1 85 ? 10.810 -3.466 -1.856 1.00 92.94 85 LYS A C 1
ATOM 658 O O . LYS A 1 85 ? 9.832 -3.862 -1.228 1.00 92.94 85 LYS A O 1
ATOM 663 N N . ARG A 1 86 ? 12.032 -3.403 -1.316 1.00 95.12 86 ARG A N 1
ATOM 664 C CA . ARG A 1 86 ? 12.328 -3.777 0.078 1.00 95.12 86 ARG A CA 1
ATOM 665 C C . ARG A 1 86 ? 11.638 -2.862 1.081 1.00 95.12 86 ARG A C 1
ATOM 667 O O . ARG A 1 86 ? 11.108 -3.366 2.064 1.00 95.12 86 ARG A O 1
ATOM 674 N N . GLU A 1 87 ? 11.621 -1.558 0.829 1.00 95.06 87 GLU A N 1
ATOM 675 C CA . GLU A 1 87 ? 10.928 -0.587 1.678 1.00 95.06 87 GLU A CA 1
ATOM 676 C C . GLU A 1 87 ? 9.422 -0.868 1.708 1.00 95.06 87 GLU A C 1
ATOM 678 O O . GLU A 1 87 ? 8.851 -1.057 2.781 1.00 95.06 87 GLU A O 1
ATOM 683 N N . VAL A 1 88 ? 8.796 -1.004 0.534 1.00 95.25 88 VAL A N 1
ATOM 684 C CA . VAL A 1 88 ? 7.366 -1.324 0.433 1.00 95.25 88 VAL A CA 1
ATOM 685 C C . VAL A 1 88 ? 7.053 -2.670 1.099 1.00 95.25 88 VAL A C 1
ATOM 687 O O . VAL A 1 88 ? 6.097 -2.761 1.867 1.00 95.25 88 VAL A O 1
ATOM 690 N N . ALA A 1 89 ? 7.870 -3.704 0.876 1.00 95.94 89 ALA A N 1
ATOM 691 C CA . ALA A 1 89 ? 7.694 -5.008 1.513 1.00 95.94 89 ALA A CA 1
ATOM 692 C C . ALA A 1 89 ? 7.810 -4.935 3.045 1.00 95.94 89 ALA A C 1
ATOM 694 O O . ALA A 1 89 ? 7.002 -5.545 3.744 1.00 95.94 89 ALA A O 1
ATOM 695 N N . ALA A 1 90 ? 8.768 -4.170 3.576 1.00 97.62 90 ALA A N 1
ATOM 696 C CA . ALA A 1 90 ? 8.915 -3.957 5.014 1.00 97.62 90 ALA A CA 1
ATOM 697 C C . ALA A 1 90 ? 7.697 -3.233 5.612 1.00 97.62 90 ALA A C 1
ATOM 699 O O . ALA A 1 90 ? 7.207 -3.629 6.669 1.00 97.62 90 ALA A O 1
ATOM 700 N N . SER A 1 91 ? 7.158 -2.224 4.919 1.00 97.56 91 SER A N 1
ATOM 701 C CA . SER A 1 91 ? 5.930 -1.545 5.342 1.00 97.56 91 SER A CA 1
ATOM 702 C C . SER A 1 91 ? 4.733 -2.486 5.370 1.00 97.56 91 SER A C 1
ATOM 704 O O . SER A 1 91 ? 4.042 -2.542 6.379 1.00 97.56 91 SER A O 1
ATOM 706 N N . PHE A 1 92 ? 4.506 -3.272 4.313 1.00 98.12 92 PHE A N 1
ATOM 707 C CA . PHE A 1 92 ? 3.398 -4.231 4.297 1.00 98.12 92 PHE A CA 1
ATOM 708 C C . PHE A 1 92 ? 3.570 -5.347 5.327 1.00 98.12 92 PHE A C 1
ATOM 710 O O . PHE A 1 92 ? 2.571 -5.771 5.901 1.00 98.12 92 PHE A O 1
ATOM 717 N N . ALA A 1 93 ? 4.797 -5.792 5.614 1.00 98.19 93 ALA A N 1
ATOM 718 C CA . ALA A 1 93 ? 5.051 -6.730 6.705 1.00 98.19 93 ALA A CA 1
ATOM 719 C C . ALA A 1 93 ? 4.621 -6.139 8.058 1.00 98.19 93 ALA A C 1
ATOM 721 O O . ALA A 1 93 ? 3.920 -6.802 8.819 1.00 98.19 93 ALA A O 1
ATOM 722 N N . HIS A 1 94 ? 4.968 -4.875 8.320 1.00 97.81 94 HIS A N 1
ATOM 723 C CA . HIS A 1 94 ? 4.555 -4.169 9.531 1.00 97.81 94 HIS A CA 1
ATOM 724 C C . HIS A 1 94 ? 3.033 -3.967 9.575 1.00 97.81 94 HIS A C 1
ATOM 726 O O . HIS A 1 94 ? 2.396 -4.364 10.541 1.00 97.81 94 HIS A O 1
ATOM 732 N N . PHE A 1 95 ? 2.417 -3.460 8.502 1.00 97.69 95 PHE A N 1
ATOM 733 C CA . PHE A 1 95 ? 0.964 -3.275 8.438 1.00 97.69 95 PHE A CA 1
ATOM 734 C C . PHE A 1 95 ? 0.209 -4.582 8.662 1.00 97.69 95 PHE A C 1
ATOM 736 O O . PHE A 1 95 ? -0.770 -4.610 9.399 1.00 97.69 95 PHE A O 1
ATOM 743 N N . THR A 1 96 ? 0.675 -5.671 8.050 1.00 97.88 96 THR A N 1
ATOM 744 C CA . THR A 1 96 ? 0.077 -7.000 8.203 1.00 97.88 96 THR A CA 1
ATOM 745 C C . THR A 1 96 ? 0.168 -7.483 9.647 1.00 97.88 96 THR A C 1
ATOM 747 O O . THR A 1 96 ? -0.808 -8.027 10.156 1.00 97.88 96 THR A O 1
ATOM 750 N N . HIS A 1 97 ? 1.308 -7.267 10.307 1.00 96.75 97 HIS A N 1
ATOM 751 C CA . HIS A 1 97 ? 1.505 -7.643 11.703 1.00 96.75 97 HIS A CA 1
ATOM 752 C C . HIS A 1 97 ? 0.598 -6.839 12.646 1.00 96.75 97 HIS A C 1
ATOM 754 O O . HIS A 1 97 ? -0.178 -7.443 13.381 1.00 96.75 97 HIS A O 1
ATOM 760 N N . GLU A 1 98 ? 0.619 -5.505 12.563 1.00 95.38 98 GLU A N 1
ATOM 761 C CA . GLU A 1 98 ? -0.136 -4.645 13.491 1.00 95.38 98 GLU A CA 1
ATOM 762 C C . GLU A 1 98 ? -1.653 -4.727 13.278 1.00 95.38 98 GLU A C 1
ATOM 764 O O . GLU A 1 98 ? -2.428 -4.733 14.227 1.00 95.38 98 GLU A O 1
ATOM 769 N N . THR A 1 99 ? -2.115 -4.841 12.030 1.00 96.75 99 THR A N 1
ATOM 770 C CA . THR A 1 99 ? -3.563 -4.845 11.728 1.00 96.75 99 THR A CA 1
ATOM 771 C C . THR A 1 99 ? -4.173 -6.245 11.685 1.00 96.75 99 THR A C 1
ATOM 773 O O . THR A 1 99 ? -5.365 -6.397 11.405 1.00 96.75 99 THR A O 1
ATOM 776 N N . GLY A 1 100 ? -3.370 -7.292 11.902 1.00 97.38 100 GLY A N 1
ATOM 777 C CA . GLY A 1 100 ? -3.796 -8.678 11.734 1.00 97.38 100 GLY A CA 1
ATOM 778 C C . GLY A 1 100 ? -4.285 -8.958 10.312 1.00 97.38 100 GLY A C 1
ATOM 779 O O . GLY A 1 100 ? -5.431 -9.355 10.122 1.00 97.38 100 GLY A O 1
ATOM 780 N N . HIS A 1 101 ? -3.425 -8.749 9.314 1.00 98.12 101 HIS A N 1
ATOM 781 C CA . HIS A 1 101 ? -3.738 -8.926 7.888 1.00 98.12 101 HIS A CA 1
ATOM 782 C C . HIS A 1 101 ? -4.885 -8.028 7.405 1.00 98.12 101 HIS A C 1
ATOM 784 O O . HIS A 1 101 ? -5.757 -8.466 6.656 1.00 98.12 101 HIS A O 1
ATOM 790 N N . PHE A 1 102 ? -4.889 -6.763 7.838 1.00 98.06 102 PHE A N 1
ATOM 791 C CA . PHE A 1 102 ? -5.966 -5.807 7.579 1.00 98.06 102 PHE A CA 1
ATOM 792 C C . PHE A 1 102 ? -7.317 -6.241 8.164 1.00 98.06 102 PHE A C 1
ATOM 794 O O . PHE A 1 102 ? -8.367 -5.947 7.591 1.00 98.06 102 PHE A O 1
ATOM 801 N N . CYS A 1 103 ? -7.316 -6.932 9.308 1.00 98.31 103 CYS A N 1
ATOM 802 C CA . CYS A 1 103 ? -8.550 -7.280 10.002 1.00 98.31 103 CYS A CA 1
ATOM 803 C C . CYS A 1 103 ? -9.071 -6.126 10.874 1.00 98.31 103 CYS A C 1
ATOM 805 O O . CYS A 1 103 ? -10.261 -5.788 10.825 1.00 98.31 103 CYS A O 1
ATOM 807 N N . TYR A 1 104 ? -8.176 -5.512 11.651 1.00 97.44 104 TYR A N 1
ATOM 808 C CA . TYR A 1 104 ? -8.492 -4.493 12.648 1.00 97.44 104 TYR A CA 1
ATOM 809 C C . TYR A 1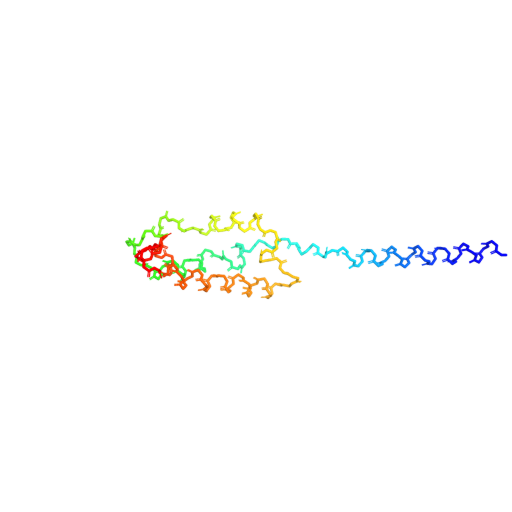 104 ? -8.152 -3.098 12.131 1.00 97.44 104 TYR A C 1
ATOM 811 O O . TYR A 1 104 ? -7.110 -2.903 11.514 1.00 97.44 104 TYR A O 1
ATOM 819 N N . ILE A 1 105 ? -9.050 -2.144 12.379 1.00 95.62 105 ILE A N 1
ATOM 820 C CA . ILE A 1 105 ? -8.866 -0.717 12.054 1.00 95.62 105 ILE A CA 1
ATOM 821 C C . ILE A 1 105 ? -8.504 0.123 13.285 1.00 95.62 105 ILE A C 1
ATOM 823 O O . ILE A 1 105 ? -8.065 1.257 13.145 1.00 95.62 105 ILE A O 1
ATOM 827 N N . GLU A 1 106 ? -8.704 -0.444 14.471 1.00 93.62 106 GLU A N 1
ATOM 828 C CA . GLU A 1 106 ? -8.421 0.146 15.775 1.00 93.62 106 GLU A CA 1
ATOM 829 C C . GLU A 1 106 ? -7.632 -0.873 16.601 1.00 93.62 106 GLU A C 1
ATOM 831 O O . GLU A 1 106 ? -7.779 -2.084 16.396 1.00 93.62 106 GLU 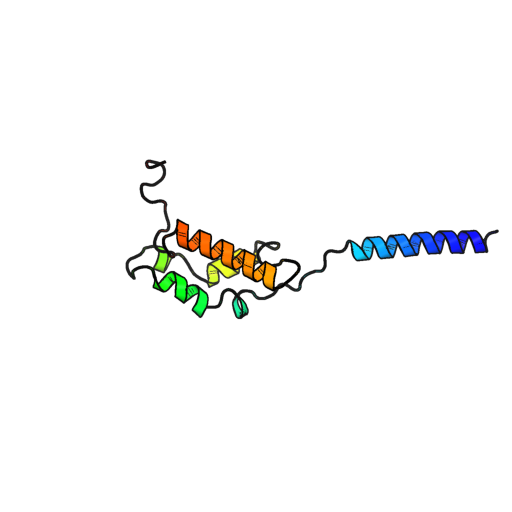A O 1
ATOM 836 N N . GLU A 1 107 ? -6.851 -0.379 17.558 1.00 91.06 107 GLU A N 1
ATOM 837 C CA . GLU A 1 107 ? -6.115 -1.203 18.520 1.00 91.06 107 GLU A CA 1
ATOM 838 C C . GLU A 1 107 ? -7.049 -2.095 19.347 1.00 91.06 107 GLU A C 1
ATOM 840 O O . GLU A 1 107 ? -8.117 -1.678 19.816 1.00 91.06 107 GLU A O 1
ATOM 845 N N . ILE A 1 108 ? -6.630 -3.339 19.585 1.00 87.81 108 ILE A N 1
ATOM 846 C CA . ILE A 1 108 ? -7.398 -4.278 20.407 1.00 87.81 108 ILE A CA 1
ATOM 847 C C . ILE A 1 108 ? -7.303 -3.829 21.869 1.00 87.81 108 ILE A C 1
ATOM 849 O O . ILE A 1 108 ? -6.219 -3.698 22.419 1.00 87.81 108 ILE A O 1
ATOM 853 N N . ASN A 1 109 ? -8.456 -3.639 22.516 1.00 88.62 109 ASN A N 1
ATOM 854 C CA . ASN A 1 109 ? -8.602 -3.019 23.846 1.00 88.62 109 ASN A CA 1
ATOM 855 C C . ASN A 1 109 ? -8.311 -1.503 23.897 1.00 88.62 109 ASN A C 1
ATOM 857 O O . ASN A 1 109 ? -8.537 -0.887 24.942 1.00 88.62 109 ASN A O 1
ATOM 861 N N . GLY A 1 110 ? -7.916 -0.890 22.774 1.00 85.62 110 GLY A N 1
ATOM 862 C CA . GLY A 1 110 ? -7.666 0.547 22.641 1.00 85.62 110 GLY A CA 1
ATOM 863 C C . GLY A 1 110 ? -6.657 1.104 23.651 1.00 85.62 110 GLY A C 1
ATOM 864 O O . GLY A 1 110 ? -5.949 0.367 24.327 1.00 85.62 110 GLY A O 1
ATOM 865 N N . ALA A 1 111 ? -6.671 2.428 23.836 1.00 84.31 111 ALA A N 1
ATOM 866 C CA . ALA A 1 111 ? -5.785 3.129 24.777 1.00 84.31 111 ALA A CA 1
ATOM 867 C C . ALA A 1 111 ? -5.951 2.718 26.257 1.00 84.31 111 ALA A C 1
ATOM 869 O O . ALA A 1 111 ? -5.194 3.168 27.108 1.00 84.31 111 ALA A O 1
ATOM 870 N N . ALA A 1 112 ? -6.971 1.922 26.597 1.00 84.69 112 ALA A N 1
ATOM 871 C CA . ALA A 1 112 ? -7.140 1.381 27.944 1.00 84.69 112 ALA A CA 1
ATOM 872 C C . ALA A 1 112 ? -6.306 0.107 28.184 1.00 84.69 112 ALA A C 1
ATOM 874 O O . ALA A 1 112 ? -6.235 -0.349 29.326 1.00 84.69 112 ALA A O 1
ATOM 875 N N . GLY A 1 113 ? -5.746 -0.488 27.122 1.00 78.56 113 GLY A N 1
ATOM 876 C CA . GLY A 1 113 ? -4.908 -1.686 27.171 1.00 78.56 113 GLY A CA 1
ATOM 877 C C . GLY A 1 113 ? -3.397 -1.430 27.238 1.00 78.56 113 GLY A C 1
ATOM 878 O O . GLY A 1 113 ? -2.674 -2.380 27.541 1.00 78.56 113 GLY A O 1
ATOM 879 N N . ASP A 1 114 ? -2.952 -0.192 26.989 1.00 71.75 114 ASP A N 1
ATOM 880 C CA . ASP A 1 114 ? -1.544 0.250 27.009 1.00 71.75 114 ASP A CA 1
ATOM 881 C C . ASP A 1 114 ? -1.090 0.712 28.407 1.00 71.75 114 ASP A C 1
ATOM 883 O O . ASP A 1 114 ? 0.036 0.344 28.823 1.00 71.75 114 ASP A O 1
#

pLDDT: mean 88.34, std 11.03, range [54.47, 98.38]

Organism: Glycine max (NCBI:txid3847)

Foldseek 3Di:
DVVVVVVVVVVVVVVVVVVVVVPPPPQLPPPQCDVPAVDPVNLCVLLVQADPPFPLVVPDDSVVVSVVVVVVSVALRDPDNVVSNVRVVVVVVVVCVQCVSSRHPAHDVHPVVD

Secondary structure (DSSP, 8-state):
-HHHHHHHHHHHHHHHHHHHHHHS--------HHHHTS-HHHHHHHHTTS-TT-GGGGT--HHHHHHHHHH-SSTT--SSHHHHHHHHHHHHHHHHHHHTTTT-SS-TTGGG--

Sequence (114 aa):
MSKLLHIRVAGFVATFVIMVMTMVPINVSAQNIGDDIVTQEFFNSIIDQADASCAGKNFYSRDVFLNAHNSYNEFGRLGNQDDSKREVAASFAHFTHETGHFCYIEEINGAAGD

Radius of gyration: 23.8 Å; chains: 1; bounding box: 65×52×50 Å